Protein AF-A0A663F2Y1-F1 (afdb_monomer_lite)

Structure (mmCIF, N/CA/C/O backbone):
data_AF-A0A663F2Y1-F1
#
_entry.id   AF-A0A663F2Y1-F1
#
loop_
_atom_site.group_PDB
_atom_site.id
_atom_site.type_symbol
_atom_site.label_atom_id
_atom_site.label_alt_id
_atom_site.label_comp_id
_atom_site.label_asym_id
_atom_site.label_entity_id
_atom_site.label_seq_id
_atom_site.pdbx_PDB_ins_code
_atom_site.Cartn_x
_atom_site.Cartn_y
_atom_site.Cartn_z
_atom_site.occupancy
_atom_site.B_iso_or_equiv
_atom_site.auth_seq_id
_atom_site.auth_comp_id
_atom_site.auth_asym_id
_atom_site.auth_atom_id
_atom_site.pdbx_PDB_model_num
ATOM 1 N N . MET A 1 1 ? 4.829 17.118 -21.648 1.00 44.53 1 MET A N 1
ATOM 2 C CA . MET A 1 1 ? 4.126 16.500 -22.789 1.00 44.53 1 MET A CA 1
ATOM 3 C C . MET A 1 1 ? 2.615 16.341 -22.563 1.00 44.53 1 MET A C 1
ATOM 5 O O . MET A 1 1 ? 1.936 16.069 -23.532 1.00 44.53 1 MET A O 1
ATOM 9 N N . PHE A 1 2 ? 2.061 16.578 -21.360 1.00 39.56 2 PHE A N 1
ATOM 10 C CA . PHE A 1 2 ? 0.650 16.258 -21.048 1.00 39.56 2 PHE A CA 1
ATOM 11 C C . PHE A 1 2 ? -0.249 17.459 -20.688 1.00 39.56 2 PHE A C 1
ATOM 13 O O . PHE A 1 2 ? -1.350 17.265 -20.199 1.00 39.56 2 PHE A O 1
ATOM 20 N N . ARG A 1 3 ? 0.182 18.710 -20.915 1.00 36.78 3 ARG A N 1
ATOM 21 C CA . ARG A 1 3 ? -0.538 19.907 -20.416 1.00 36.78 3 ARG A CA 1
ATOM 22 C C . ARG A 1 3 ? -1.876 20.222 -21.119 1.00 36.78 3 ARG A C 1
ATOM 24 O O . ARG A 1 3 ? -2.489 21.226 -20.784 1.00 36.78 3 ARG A O 1
ATOM 31 N N . HIS A 1 4 ? -2.317 19.416 -22.089 1.00 42.16 4 HIS A N 1
ATOM 32 C CA . HIS A 1 4 ? -3.492 19.719 -22.925 1.00 42.16 4 HIS A CA 1
ATOM 33 C C . HIS A 1 4 ? -4.437 18.532 -23.181 1.00 42.16 4 HIS A C 1
ATOM 35 O O . HIS A 1 4 ? -5.324 18.656 -24.016 1.00 42.16 4 HIS A O 1
ATOM 41 N N . LEU A 1 5 ? -4.255 17.396 -22.505 1.00 45.75 5 LEU A N 1
ATOM 42 C CA . LEU A 1 5 ? -5.051 16.187 -22.750 1.00 45.75 5 LEU A CA 1
ATOM 43 C C . LEU A 1 5 ? -6.142 16.031 -21.688 1.00 45.75 5 LEU A C 1
ATOM 45 O O . LEU A 1 5 ? -5.910 16.338 -20.518 1.00 45.75 5 LEU A O 1
ATOM 49 N N . GLN A 1 6 ? -7.322 15.551 -22.086 1.00 54.47 6 GLN A N 1
ATOM 50 C CA . GLN A 1 6 ? -8.382 15.207 -21.135 1.00 54.47 6 GLN A CA 1
ATOM 51 C C . GLN A 1 6 ? -7.958 13.996 -20.285 1.00 54.47 6 GLN A C 1
ATOM 53 O O . GLN A 1 6 ? -7.172 13.162 -20.733 1.00 54.47 6 GLN A O 1
ATOM 58 N N . ASN A 1 7 ? -8.481 13.861 -19.060 1.00 50.56 7 ASN A N 1
ATOM 59 C CA . ASN A 1 7 ? -8.082 12.791 -18.127 1.00 50.56 7 ASN A CA 1
ATOM 60 C C . ASN A 1 7 ? -8.176 11.387 -18.750 1.00 50.56 7 ASN A C 1
ATOM 62 O O . ASN A 1 7 ? -7.309 10.550 -18.515 1.00 50.56 7 ASN A O 1
ATOM 66 N N . SER A 1 8 ? -9.188 11.151 -19.589 1.00 46.44 8 SER A N 1
ATOM 67 C CA . SER A 1 8 ? -9.363 9.909 -20.348 1.00 46.44 8 SER A CA 1
ATOM 68 C C . SER A 1 8 ? -8.261 9.673 -21.384 1.00 46.44 8 SER A C 1
ATOM 70 O O . SER A 1 8 ? -7.821 8.542 -21.547 1.00 46.44 8 SER A O 1
ATOM 72 N N . GLU A 1 9 ? -7.768 10.722 -22.045 1.00 56.09 9 GLU A N 1
ATOM 73 C CA . GLU A 1 9 ? -6.688 10.628 -23.036 1.00 56.09 9 GLU A CA 1
ATOM 74 C C . GLU A 1 9 ? -5.324 10.424 -22.379 1.00 56.09 9 GLU A C 1
ATOM 76 O O . GLU A 1 9 ? -4.491 9.703 -22.919 1.00 56.09 9 GLU A O 1
ATOM 81 N N . ILE A 1 10 ? -5.083 11.020 -21.205 1.00 57.25 10 ILE A N 1
ATOM 82 C CA . ILE A 1 10 ? -3.851 10.764 -20.445 1.00 57.25 10 ILE A CA 1
ATOM 83 C C . ILE A 1 10 ? -3.824 9.309 -19.983 1.00 57.25 10 ILE A C 1
ATOM 85 O O . ILE A 1 10 ? -2.798 8.651 -20.125 1.00 57.25 10 ILE A O 1
ATOM 89 N N . ILE A 1 11 ? -4.946 8.799 -19.467 1.00 53.25 11 ILE A N 1
ATOM 90 C CA . ILE A 1 11 ? -5.069 7.394 -19.067 1.00 53.25 11 ILE A CA 1
ATOM 91 C C . ILE A 1 11 ? -4.851 6.486 -20.278 1.00 53.25 11 ILE A C 1
ATOM 93 O O . ILE A 1 11 ? -4.019 5.594 -20.198 1.00 53.25 11 ILE A O 1
ATOM 97 N N . GLN A 1 12 ? -5.502 6.754 -21.412 1.00 55.44 12 GLN A N 1
ATOM 98 C CA . GLN A 1 12 ? -5.348 5.948 -22.622 1.00 55.44 12 GLN A CA 1
ATOM 99 C C . GLN A 1 12 ? -3.910 5.969 -23.163 1.00 55.44 12 GLN A C 1
ATOM 101 O O . GLN A 1 12 ? -3.357 4.914 -23.445 1.00 55.44 12 GLN A O 1
ATOM 106 N N . GLN A 1 13 ? -3.264 7.137 -23.238 1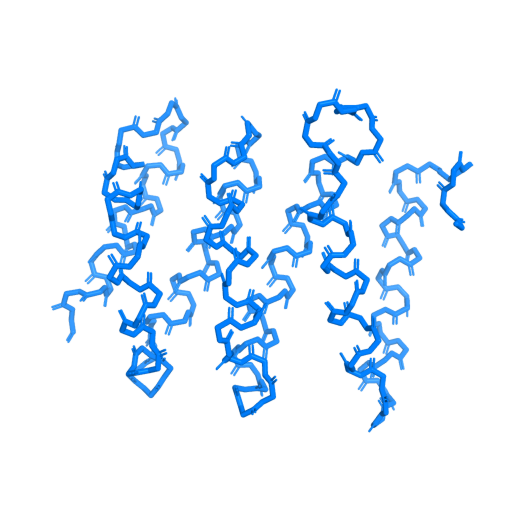.00 57.25 13 GLN A N 1
ATOM 107 C CA . GLN A 1 13 ? -1.872 7.237 -23.691 1.00 57.25 13 GLN A CA 1
ATOM 108 C C . GLN A 1 13 ? -0.886 6.603 -22.713 1.00 57.25 13 GLN A C 1
ATOM 110 O O . GLN A 1 13 ? 0.148 6.094 -23.139 1.00 57.25 13 GLN A O 1
ATOM 115 N N . LEU A 1 14 ? -1.166 6.644 -21.407 1.00 56.59 14 LEU A N 1
ATOM 116 C CA . LEU A 1 14 ? -0.397 5.874 -20.440 1.00 56.59 14 LEU A CA 1
ATOM 117 C C . LEU A 1 14 ? -0.613 4.383 -20.718 1.00 56.59 14 LEU A C 1
ATOM 119 O O . LEU A 1 14 ? 0.363 3.712 -21.010 1.00 56.59 14 LEU A O 1
ATOM 123 N N . THR A 1 15 ? -1.846 3.880 -20.756 1.00 50.66 15 THR A N 1
ATOM 124 C CA . THR A 1 15 ? -2.155 2.465 -21.028 1.00 50.66 15 THR A CA 1
ATOM 125 C C . THR A 1 15 ? -1.526 1.948 -22.329 1.00 50.66 15 THR A C 1
ATOM 127 O O . THR A 1 15 ? -0.839 0.933 -22.298 1.00 50.66 15 THR A O 1
ATOM 130 N N . GLU A 1 16 ? -1.658 2.666 -23.446 1.00 56.41 16 GLU A N 1
ATOM 131 C CA . GLU A 1 16 ? -1.067 2.289 -24.741 1.00 56.41 16 GLU A CA 1
ATOM 132 C C . GLU A 1 16 ? 0.467 2.249 -24.679 1.00 56.41 16 GLU A C 1
ATOM 134 O O . GLU A 1 16 ? 1.103 1.306 -25.150 1.00 56.41 16 GLU A O 1
ATOM 139 N N . LYS A 1 17 ? 1.083 3.242 -24.030 1.00 53.91 17 LYS A N 1
ATOM 140 C CA . LYS A 1 17 ? 2.541 3.304 -23.871 1.00 53.91 17 LYS A CA 1
ATOM 141 C C . LYS A 1 17 ? 3.063 2.291 -22.847 1.00 53.91 17 LYS A C 1
ATOM 143 O O . LYS A 1 17 ? 4.232 1.918 -22.897 1.00 53.91 17 LYS A O 1
ATOM 148 N N . PHE A 1 18 ? 2.215 1.848 -21.922 1.00 53.59 18 PHE A N 1
ATOM 149 C CA . PHE A 1 18 ? 2.472 0.734 -21.013 1.00 53.59 18 PHE A CA 1
ATOM 150 C C . PHE A 1 18 ? 2.435 -0.609 -21.770 1.00 53.59 18 PHE A C 1
ATOM 152 O O . PHE A 1 18 ? 3.357 -1.409 -21.609 1.00 53.59 18 PHE A O 1
ATOM 159 N N . GLU A 1 19 ? 1.447 -0.840 -22.643 1.00 51.69 19 GLU A N 1
ATOM 160 C CA . GLU A 1 19 ? 1.350 -2.049 -23.483 1.00 51.69 19 GLU A CA 1
ATOM 161 C C . GLU A 1 19 ? 2.517 -2.172 -24.479 1.00 51.69 19 GLU A C 1
ATOM 163 O O . GLU A 1 19 ? 3.109 -3.245 -24.615 1.00 51.69 19 GLU A O 1
ATOM 168 N N . GLU A 1 20 ? 2.921 -1.068 -25.115 1.00 46.38 20 GLU A N 1
ATOM 169 C CA . GLU A 1 20 ? 4.071 -1.022 -26.032 1.00 46.38 20 GLU A CA 1
ATOM 170 C C . GLU A 1 20 ? 5.387 -1.430 -25.337 1.00 46.38 20 GLU A C 1
ATOM 172 O O . GLU A 1 20 ? 6.243 -2.101 -25.919 1.00 46.38 20 GLU A O 1
ATOM 177 N N . VAL A 1 21 ? 5.540 -1.080 -24.057 1.00 43.66 21 VAL A N 1
ATOM 178 C CA . VAL A 1 21 ? 6.748 -1.355 -23.264 1.00 43.66 21 VAL A CA 1
ATOM 179 C C . VAL A 1 21 ? 6.768 -2.775 -22.701 1.00 43.66 21 VAL A C 1
ATOM 181 O O . VAL A 1 21 ? 7.845 -3.365 -22.622 1.00 43.66 21 VAL A O 1
ATOM 184 N N . LEU A 1 22 ? 5.615 -3.373 -22.385 1.00 45.81 22 LEU A N 1
ATOM 185 C CA . LEU A 1 22 ? 5.536 -4.807 -22.068 1.00 45.81 22 LEU A CA 1
ATOM 186 C C . LEU A 1 22 ? 5.939 -5.686 -23.269 1.00 45.81 22 LEU A C 1
ATOM 188 O O . LEU A 1 22 ? 6.412 -6.805 -23.076 1.00 45.81 22 LEU A O 1
ATOM 192 N N . GLY A 1 23 ? 5.831 -5.163 -24.496 1.00 45.81 23 GLY A N 1
ATOM 193 C CA . GLY A 1 23 ? 6.346 -5.795 -25.715 1.00 45.81 23 GLY A CA 1
ATOM 194 C C . GLY A 1 23 ? 7.839 -5.564 -26.001 1.00 45.81 23 GLY A C 1
ATOM 195 O O . GLY A 1 23 ? 8.393 -6.218 -26.886 1.00 45.81 23 GLY A O 1
ATOM 196 N N . GLY A 1 24 ? 8.517 -4.662 -25.279 1.00 44.03 24 GLY A N 1
ATOM 197 C CA . GLY A 1 24 ? 9.874 -4.205 -25.596 1.00 44.03 24 GLY A CA 1
ATOM 198 C C . GLY A 1 24 ? 10.866 -4.373 -24.444 1.00 44.03 24 GLY A C 1
ATOM 199 O O . GLY A 1 24 ? 10.835 -3.634 -23.465 1.00 44.03 24 GLY A O 1
ATOM 200 N N . HIS A 1 25 ? 11.836 -5.278 -24.604 1.00 40.75 25 HIS A N 1
ATOM 201 C CA . HIS A 1 25 ? 12.886 -5.649 -23.635 1.00 40.75 25 HIS A CA 1
ATOM 202 C C . HIS A 1 25 ? 13.837 -4.517 -23.133 1.00 40.75 25 HIS A C 1
ATOM 204 O O . HIS A 1 25 ? 14.883 -4.818 -22.563 1.00 40.75 25 HIS A O 1
ATOM 210 N N . GLY A 1 26 ? 13.528 -3.221 -23.297 1.00 43.47 26 GLY A N 1
ATOM 211 C CA . GLY A 1 26 ? 14.477 -2.118 -23.051 1.00 43.47 26 GLY A CA 1
ATOM 212 C C . GLY A 1 26 ? 13.991 -0.865 -22.300 1.00 43.47 26 GLY A C 1
ATOM 213 O O . GLY A 1 26 ? 14.824 0.000 -22.037 1.00 43.47 26 GLY A O 1
ATOM 214 N N . GLY A 1 27 ? 12.708 -0.729 -21.933 1.00 46.97 27 GLY A N 1
ATOM 215 C CA . GLY A 1 27 ? 12.126 0.556 -21.468 1.00 46.97 27 GLY A CA 1
ATOM 216 C C . GLY A 1 27 ? 11.957 0.760 -19.950 1.00 46.97 27 GLY A C 1
ATOM 217 O O . GLY A 1 27 ? 11.543 1.827 -19.500 1.00 46.97 27 GLY A O 1
ATOM 218 N N . CYS A 1 28 ? 12.275 -0.249 -19.141 1.00 44.38 28 CYS A N 1
ATOM 219 C CA . CYS A 1 28 ? 11.994 -0.310 -17.699 1.00 44.38 28 CYS A CA 1
ATOM 220 C C . CYS A 1 28 ? 12.593 0.857 -16.863 1.00 44.38 28 CYS A C 1
ATOM 222 O O . CYS A 1 28 ? 11.962 1.361 -15.931 1.00 44.38 28 CYS A O 1
ATOM 224 N N . TRP A 1 29 ? 13.790 1.342 -17.208 1.00 42.28 29 TRP A N 1
ATOM 225 C CA . TRP A 1 29 ? 14.532 2.335 -16.413 1.00 42.28 29 TRP A CA 1
ATOM 226 C C . TRP A 1 29 ? 14.084 3.790 -16.627 1.00 42.28 29 TRP A C 1
ATOM 228 O O . TRP A 1 29 ? 14.321 4.645 -15.770 1.00 42.28 29 TRP A O 1
ATOM 238 N N . GLU A 1 30 ? 13.458 4.100 -17.762 1.00 43.50 30 GLU A N 1
ATOM 239 C CA . GLU A 1 30 ? 13.030 5.463 -18.101 1.00 43.50 30 GLU A CA 1
ATOM 240 C C . GLU A 1 30 ? 11.694 5.797 -17.417 1.00 43.50 30 GLU A C 1
ATOM 242 O O . GLU A 1 30 ? 11.526 6.879 -16.848 1.00 43.50 30 GLU A O 1
ATOM 247 N N . TRP A 1 31 ? 10.826 4.789 -17.295 1.00 48.59 31 TRP A N 1
ATOM 248 C CA . TRP A 1 31 ? 9.581 4.848 -16.533 1.00 48.59 31 TRP A CA 1
ATOM 249 C C . TRP A 1 31 ? 9.786 4.938 -15.030 1.00 48.59 31 TRP A C 1
ATOM 251 O O . TRP A 1 31 ? 9.109 5.727 -14.377 1.00 48.59 31 TRP A O 1
ATOM 261 N N . GLY A 1 32 ? 10.773 4.229 -14.479 1.00 48.56 32 GLY A N 1
ATOM 262 C CA . GLY A 1 32 ? 11.170 4.415 -13.086 1.00 48.56 32 GLY A CA 1
ATOM 263 C C . GLY A 1 32 ? 11.499 5.878 -12.756 1.00 48.56 32 GLY A C 1
ATOM 264 O O . GLY A 1 32 ? 11.181 6.365 -11.670 1.00 48.56 32 GLY A O 1
ATOM 265 N N . ARG A 1 33 ? 12.053 6.620 -13.728 1.00 44.19 33 ARG A N 1
ATOM 266 C CA . ARG A 1 33 ? 12.287 8.068 -13.623 1.00 44.19 33 ARG A CA 1
ATOM 267 C C . ARG A 1 33 ? 11.034 8.910 -13.877 1.00 44.19 33 ARG A C 1
ATOM 269 O O . ARG A 1 33 ? 10.878 9.933 -13.219 1.00 44.19 33 ARG A O 1
ATOM 276 N N . GLN A 1 34 ? 10.124 8.511 -14.764 1.00 49.50 34 GLN A N 1
ATOM 277 C CA . GLN A 1 34 ? 8.867 9.237 -15.006 1.00 49.50 34 GLN A CA 1
ATOM 278 C C . GLN A 1 34 ? 7.813 9.047 -13.904 1.00 49.50 34 GLN A C 1
ATOM 280 O O . GLN A 1 34 ? 7.214 10.032 -13.479 1.00 49.50 34 GLN A O 1
ATOM 285 N N . ALA A 1 35 ? 7.661 7.850 -13.339 1.00 49.56 35 ALA A N 1
ATOM 286 C CA . ALA A 1 35 ? 6.850 7.6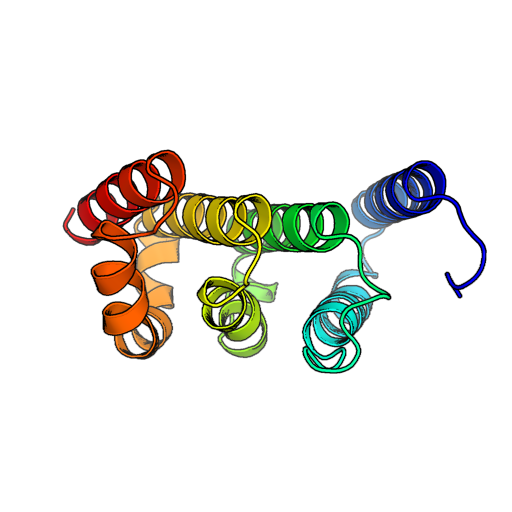09 -12.142 1.00 49.56 35 ALA A CA 1
ATOM 287 C C . ALA A 1 35 ? 7.420 8.353 -10.917 1.00 49.56 35 ALA A C 1
ATOM 289 O O . ALA A 1 35 ? 6.684 8.945 -10.124 1.00 49.56 35 ALA A O 1
ATOM 290 N N . ALA A 1 36 ? 8.752 8.421 -10.809 1.00 46.84 36 ALA A N 1
ATOM 291 C CA . ALA A 1 36 ? 9.448 9.257 -9.833 1.00 46.84 36 ALA A CA 1
ATOM 292 C C . ALA A 1 36 ? 9.206 10.763 -10.022 1.00 46.84 36 ALA A C 1
ATOM 294 O O . ALA A 1 36 ? 9.233 11.509 -9.046 1.00 46.84 36 ALA A O 1
ATOM 295 N N . LEU A 1 37 ? 9.011 11.220 -11.262 1.00 49.62 37 LEU A N 1
ATOM 296 C CA . LEU A 1 37 ? 8.681 12.609 -11.578 1.00 49.62 37 LEU A CA 1
ATOM 297 C C . LEU A 1 37 ? 7.219 12.921 -11.239 1.00 49.62 37 LEU A C 1
ATOM 299 O O . LEU A 1 37 ? 6.968 13.968 -10.655 1.00 49.62 37 LEU A O 1
ATOM 303 N N . LEU A 1 38 ? 6.281 12.004 -11.501 1.00 50.16 38 LEU A N 1
ATOM 304 C CA . LEU A 1 38 ? 4.865 12.155 -11.126 1.00 50.16 38 LEU A CA 1
ATOM 305 C C . LEU A 1 38 ? 4.653 12.188 -9.603 1.00 50.16 38 LEU A C 1
ATOM 307 O O . LEU A 1 38 ? 3.773 12.891 -9.118 1.00 50.16 38 LEU A O 1
ATOM 311 N N . THR A 1 39 ? 5.497 11.485 -8.845 1.00 46.97 39 THR A N 1
ATOM 312 C CA . THR A 1 39 ? 5.493 11.479 -7.367 1.00 46.9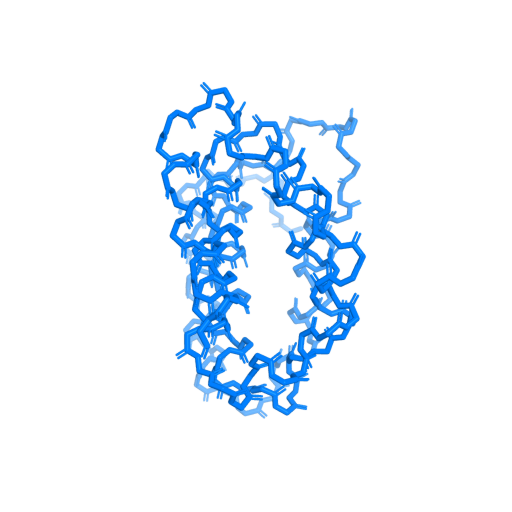7 39 THR A CA 1
ATOM 313 C C . THR A 1 39 ? 6.346 12.590 -6.735 1.00 46.97 39 THR A C 1
ATOM 315 O O . THR A 1 39 ? 6.236 12.828 -5.536 1.00 46.97 39 THR A O 1
ATOM 318 N N . ARG A 1 40 ? 7.195 13.280 -7.518 1.00 42.31 40 ARG A N 1
ATOM 319 C CA . ARG A 1 40 ? 7.979 14.467 -7.107 1.00 42.31 40 ARG A CA 1
ATOM 320 C C . ARG A 1 40 ? 7.346 15.801 -7.499 1.00 42.31 40 ARG A C 1
ATOM 322 O O . ARG A 1 40 ? 7.930 16.838 -7.182 1.00 42.31 40 ARG A O 1
ATOM 329 N N . LEU A 1 41 ? 6.204 15.805 -8.188 1.00 42.62 41 LEU A N 1
ATOM 330 C CA . LEU A 1 41 ? 5.473 17.049 -8.408 1.00 42.62 41 LEU A CA 1
ATOM 331 C C . LEU A 1 41 ? 5.095 17.617 -7.032 1.00 42.62 41 LEU A C 1
ATOM 333 O O . LEU A 1 41 ? 4.573 16.864 -6.206 1.00 42.62 41 LEU A O 1
ATOM 337 N N . PRO A 1 42 ? 5.428 18.888 -6.738 1.00 38.81 42 PRO A N 1
ATOM 338 C CA . PRO A 1 42 ? 5.175 19.475 -5.434 1.00 38.81 42 PRO A CA 1
ATOM 339 C C . PRO A 1 42 ? 3.716 19.244 -5.048 1.00 38.81 42 PRO A C 1
ATOM 341 O O . PRO A 1 42 ? 2.806 19.667 -5.759 1.00 38.81 42 PRO A O 1
ATOM 344 N N . GLN A 1 43 ? 3.486 18.609 -3.899 1.00 45.16 43 GLN A N 1
ATOM 345 C CA . GLN A 1 43 ? 2.152 18.483 -3.298 1.00 45.16 43 GLN A CA 1
ATOM 346 C C . GLN A 1 43 ? 1.509 19.847 -2.969 1.00 45.16 43 GLN A C 1
ATOM 348 O O . GLN A 1 43 ? 0.345 19.888 -2.569 1.00 45.16 43 GLN A O 1
ATOM 353 N N . ASP A 1 44 ? 2.245 20.939 -3.196 1.00 40.03 44 ASP A N 1
ATOM 354 C CA . ASP A 1 44 ? 1.835 22.331 -3.034 1.00 40.03 44 ASP A CA 1
ATOM 355 C C . ASP A 1 44 ? 1.350 22.999 -4.338 1.00 40.03 44 ASP A C 1
ATOM 357 O O . ASP A 1 44 ? 0.732 24.056 -4.272 1.00 40.03 44 ASP A O 1
ATOM 361 N N . SER A 1 45 ? 1.539 22.388 -5.518 1.00 44.47 45 SER A N 1
ATOM 362 C CA . SER A 1 45 ? 0.905 22.825 -6.781 1.00 44.47 45 SER A CA 1
ATOM 363 C C . SER A 1 45 ? -0.200 21.847 -7.204 1.00 44.47 45 SER A C 1
ATOM 365 O O . SER A 1 45 ? -0.255 21.404 -8.351 1.00 44.47 45 SER A O 1
ATOM 367 N N . ALA A 1 46 ? -1.022 21.443 -6.232 1.00 41.41 46 ALA A N 1
ATOM 368 C CA . ALA A 1 46 ? -1.955 20.314 -6.249 1.00 41.41 46 ALA A CA 1
ATOM 369 C C . ALA A 1 46 ? -3.159 20.424 -7.213 1.00 41.41 46 ALA A C 1
ATOM 371 O O . ALA A 1 46 ? -4.215 19.868 -6.921 1.00 41.41 46 ALA A O 1
ATOM 372 N N . GLU A 1 47 ? -3.007 21.091 -8.354 1.00 44.38 47 GLU A N 1
ATOM 373 C CA . GLU A 1 47 ? -4.027 21.137 -9.409 1.00 44.38 47 GLU A CA 1
ATOM 374 C C . GLU A 1 47 ? -3.694 20.251 -10.626 1.00 44.38 47 GLU A C 1
ATOM 376 O O . GLU A 1 47 ? -4.592 19.937 -11.395 1.00 44.38 47 GLU A O 1
ATOM 381 N N . ASP A 1 48 ? -2.455 19.755 -10.771 1.00 50.25 48 ASP A N 1
ATOM 382 C CA . ASP A 1 48 ? -1.983 19.229 -12.070 1.00 50.25 48 ASP A CA 1
ATOM 383 C C . ASP A 1 48 ? -1.704 17.712 -12.156 1.00 50.25 48 ASP A C 1
ATOM 385 O O . ASP A 1 48 ? -1.237 17.229 -13.190 1.00 50.25 48 ASP A O 1
ATOM 389 N N . VAL A 1 49 ? -2.014 16.911 -11.126 1.00 55.16 49 VAL A N 1
ATOM 390 C CA . VAL A 1 49 ? -2.091 15.443 -11.296 1.00 55.16 49 VAL A CA 1
ATOM 391 C C . VAL A 1 49 ? -3.372 14.913 -10.690 1.00 55.16 49 VAL A C 1
ATOM 393 O O . VAL A 1 49 ? -3.575 14.933 -9.476 1.00 55.16 49 VAL A O 1
ATOM 396 N N . VAL A 1 50 ? -4.209 14.389 -11.569 1.00 76.00 50 VAL A N 1
ATOM 397 C CA . VAL A 1 50 ? -5.481 13.743 -11.274 1.00 76.00 50 VAL A CA 1
ATOM 398 C C . VAL A 1 50 ? -5.230 12.557 -10.322 1.00 76.00 50 VAL A C 1
ATOM 400 O O . VAL A 1 50 ? -4.355 11.732 -10.611 1.00 76.00 50 VAL A O 1
ATOM 403 N N . PRO A 1 51 ? -5.900 12.484 -9.157 1.00 79.62 51 PRO A N 1
ATOM 404 C CA . PRO A 1 51 ? -5.715 11.417 -8.165 1.00 79.62 51 PRO A CA 1
ATOM 405 C C . PRO A 1 51 ? -5.751 10.000 -8.748 1.00 79.62 51 PRO A C 1
ATOM 407 O O . PRO A 1 51 ? -4.960 9.144 -8.361 1.00 79.62 51 PRO A O 1
ATOM 410 N N . GLU A 1 52 ? -6.591 9.788 -9.751 1.00 76.94 52 GLU A N 1
ATOM 411 C CA . GLU A 1 52 ? -6.749 8.547 -10.493 1.00 76.94 52 GLU A CA 1
ATOM 412 C C . GLU A 1 52 ? -5.445 8.126 -11.185 1.00 76.94 52 GLU A C 1
ATOM 414 O O . GLU A 1 52 ? -5.058 6.964 -11.112 1.00 76.94 52 GLU A O 1
ATOM 419 N N . ILE A 1 53 ? -4.695 9.069 -11.769 1.00 77.12 53 ILE A N 1
ATOM 420 C CA . ILE A 1 53 ? -3.396 8.777 -12.395 1.00 77.12 53 ILE A CA 1
ATOM 421 C C . ILE A 1 53 ? -2.387 8.328 -11.337 1.00 77.12 53 ILE A C 1
ATOM 423 O O . ILE A 1 53 ? -1.648 7.366 -11.551 1.00 77.12 53 ILE A O 1
ATOM 427 N N . ARG A 1 54 ? -2.356 8.996 -10.174 1.00 81.75 54 ARG A N 1
ATOM 428 C CA . ARG A 1 54 ? -1.461 8.596 -9.076 1.00 81.75 54 ARG A CA 1
ATOM 429 C C . ARG A 1 54 ? -1.815 7.206 -8.558 1.00 81.75 54 ARG A C 1
ATOM 431 O O . ARG A 1 54 ? -0.911 6.416 -8.308 1.00 81.75 54 ARG A O 1
ATOM 438 N N . ALA A 1 55 ? -3.106 6.909 -8.428 1.00 83.62 55 ALA A N 1
ATOM 439 C CA . ALA A 1 55 ? -3.595 5.602 -8.013 1.00 83.62 55 ALA A CA 1
ATOM 440 C C . ALA A 1 55 ? -3.152 4.502 -8.996 1.00 83.62 55 ALA A C 1
ATOM 442 O O . ALA A 1 55 ? -2.535 3.532 -8.557 1.00 83.62 55 ALA A O 1
ATOM 443 N N . ILE A 1 56 ? -3.350 4.706 -10.305 1.00 80.25 56 ILE A N 1
ATOM 444 C CA . ILE A 1 56 ? -2.892 3.787 -11.366 1.00 80.25 56 ILE A CA 1
ATOM 445 C C . ILE A 1 56 ? -1.374 3.587 -11.291 1.00 80.25 56 ILE A C 1
ATOM 447 O O . ILE A 1 56 ? -0.888 2.462 -11.294 1.00 80.25 56 ILE A O 1
ATOM 451 N N . CYS A 1 57 ? -0.600 4.666 -11.144 1.00 82.31 57 CYS A N 1
ATOM 452 C CA . CYS A 1 57 ? 0.856 4.564 -11.025 1.00 82.31 57 CYS A CA 1
ATOM 453 C C . CYS A 1 57 ? 1.306 3.720 -9.821 1.00 82.31 57 CYS A C 1
ATOM 455 O O . CYS A 1 57 ? 2.311 3.019 -9.918 1.00 82.31 57 CYS A O 1
ATOM 457 N N . MET A 1 58 ? 0.611 3.801 -8.681 1.00 89.38 58 MET A N 1
ATOM 458 C CA . MET A 1 58 ? 0.952 3.001 -7.496 1.00 89.38 58 MET A CA 1
ATOM 459 C C . MET A 1 58 ? 0.559 1.533 -7.652 1.00 89.38 58 MET A C 1
ATOM 461 O O . MET A 1 58 ? 1.303 0.663 -7.201 1.00 89.38 58 MET A O 1
ATOM 465 N N . GLU A 1 59 ? -0.566 1.262 -8.312 1.00 87.06 59 GLU A N 1
ATOM 466 C CA . GLU A 1 59 ? -0.993 -0.093 -8.662 1.00 87.06 59 GLU A CA 1
ATOM 467 C C . GLU A 1 59 ? 0.033 -0.774 -9.579 1.00 87.06 59 GLU A C 1
ATOM 469 O O . GLU A 1 59 ? 0.573 -1.826 -9.232 1.00 87.06 59 GLU A O 1
ATOM 474 N N . GLU A 1 60 ? 0.406 -0.118 -10.679 1.00 83.56 60 GLU A N 1
ATOM 475 C CA . GLU A 1 60 ? 1.383 -0.643 -11.638 1.00 83.56 60 GLU A CA 1
ATOM 476 C C . GLU A 1 60 ? 2.776 -0.824 -11.030 1.00 83.56 60 GLU A C 1
ATOM 478 O O . GLU A 1 60 ? 3.438 -1.839 -11.254 1.00 83.56 60 GLU A O 1
ATOM 483 N N . LEU A 1 61 ? 3.217 0.120 -10.191 1.00 84.00 61 LEU A N 1
ATOM 484 C CA . LEU A 1 61 ? 4.489 -0.016 -9.487 1.00 84.00 61 LEU A CA 1
ATOM 485 C C . LEU A 1 61 ? 4.501 -1.258 -8.582 1.00 84.00 61 LEU A C 1
ATOM 487 O O . LEU A 1 61 ? 5.500 -1.979 -8.550 1.00 84.00 61 LEU A O 1
ATOM 491 N N . GLY A 1 62 ? 3.395 -1.532 -7.884 1.00 89.94 62 GLY A N 1
ATOM 492 C CA . GLY A 1 62 ? 3.219 -2.762 -7.113 1.00 89.94 62 GLY A CA 1
ATOM 493 C C . GLY A 1 62 ? 3.309 -4.010 -7.993 1.00 89.94 62 GLY A C 1
ATOM 494 O O . GLY A 1 62 ? 4.046 -4.944 -7.667 1.00 89.94 62 GLY A O 1
ATOM 495 N N . THR A 1 63 ? 2.633 -4.008 -9.143 1.00 85.75 63 THR A N 1
ATOM 496 C CA . THR A 1 63 ? 2.675 -5.103 -10.125 1.00 85.75 63 THR A CA 1
ATOM 497 C C . THR A 1 63 ? 4.091 -5.367 -10.637 1.00 85.75 63 THR A C 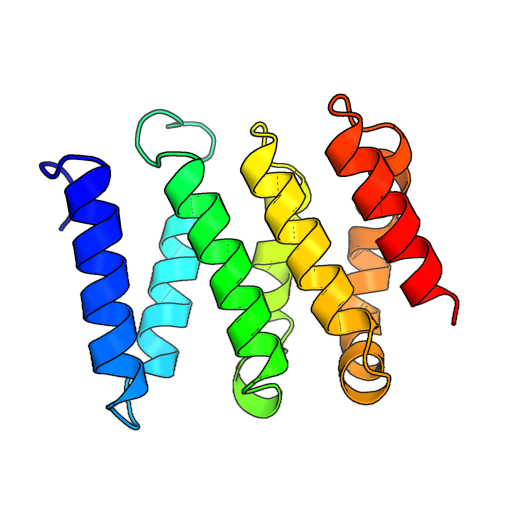1
ATOM 499 O O . THR A 1 63 ? 4.523 -6.523 -10.692 1.00 85.75 63 THR A O 1
ATOM 502 N N . TRP A 1 64 ? 4.861 -4.324 -10.952 1.00 86.56 64 TRP A N 1
ATOM 503 C CA . TRP A 1 64 ? 6.251 -4.461 -11.394 1.00 86.56 64 TRP A CA 1
ATOM 504 C C . TRP A 1 64 ? 7.171 -4.971 -10.295 1.00 86.56 64 TRP A C 1
ATOM 506 O O . TRP A 1 64 ? 8.003 -5.836 -10.554 1.00 86.56 64 TRP A O 1
ATOM 516 N N . MET A 1 65 ? 7.006 -4.490 -9.063 1.00 90.56 65 MET A N 1
ATOM 517 C CA . MET A 1 65 ? 7.769 -4.995 -7.922 1.00 90.56 65 MET A CA 1
ATOM 518 C C . MET A 1 65 ? 7.523 -6.486 -7.689 1.00 90.56 65 MET A C 1
ATOM 520 O O . MET A 1 65 ? 8.462 -7.189 -7.331 1.00 90.56 65 MET A O 1
ATOM 524 N N . LYS A 1 66 ? 6.303 -6.980 -7.934 1.00 88.62 66 LYS A N 1
ATOM 525 C CA . LYS A 1 66 ? 5.973 -8.412 -7.846 1.00 88.62 66 LYS A CA 1
ATOM 526 C C . LYS A 1 66 ? 6.513 -9.221 -9.026 1.00 88.62 66 LYS A C 1
ATOM 528 O O . LYS A 1 66 ? 7.032 -10.313 -8.825 1.00 88.62 66 LYS A O 1
ATOM 533 N N . SER A 1 67 ? 6.394 -8.694 -10.242 1.00 84.19 67 SER A N 1
ATOM 534 C CA . SER A 1 67 ? 6.722 -9.426 -11.477 1.00 84.19 67 SER A CA 1
ATOM 535 C C . SER A 1 67 ? 8.218 -9.409 -11.806 1.00 84.19 67 SER A C 1
ATOM 537 O O . SER A 1 67 ? 8.738 -10.342 -12.411 1.00 84.19 67 SER A O 1
ATOM 539 N N . TYR A 1 68 ? 8.923 -8.357 -11.387 1.00 85.62 68 TYR A N 1
ATOM 540 C CA . TYR A 1 68 ? 10.319 -8.077 -11.727 1.00 85.62 68 TYR A CA 1
ATOM 541 C C . TYR A 1 68 ? 11.104 -7.645 -10.478 1.00 85.62 68 TYR A C 1
ATOM 543 O O . TYR A 1 68 ? 11.772 -6.605 -10.459 1.00 85.62 68 TYR A O 1
ATOM 551 N N . THR A 1 69 ? 11.015 -8.451 -9.417 1.00 88.19 69 THR A N 1
ATOM 552 C CA . THR A 1 69 ? 11.591 -8.176 -8.087 1.00 88.19 69 THR A CA 1
ATOM 553 C C . THR A 1 69 ? 13.058 -7.744 -8.151 1.00 88.19 69 THR A C 1
ATOM 555 O O . THR A 1 69 ? 13.412 -6.713 -7.587 1.00 88.19 69 THR A O 1
ATOM 558 N N . ALA A 1 70 ? 13.892 -8.450 -8.922 1.00 86.50 70 ALA A N 1
ATOM 559 C CA . ALA A 1 70 ? 15.323 -8.165 -9.061 1.00 86.50 70 ALA A CA 1
ATOM 560 C C . ALA A 1 70 ? 15.643 -6.755 -9.599 1.00 86.50 70 ALA A C 1
ATOM 562 O O . ALA A 1 70 ? 16.730 -6.236 -9.356 1.00 86.50 70 ALA A O 1
ATOM 563 N N . SER A 1 71 ? 14.722 -6.133 -10.341 1.00 82.69 71 SER A N 1
ATOM 564 C CA . SER A 1 71 ? 14.918 -4.804 -10.934 1.00 82.69 71 SER A CA 1
ATOM 565 C C . SER A 1 71 ? 14.154 -3.702 -10.199 1.00 82.69 71 SER A C 1
ATOM 567 O O . SER A 1 71 ? 14.634 -2.570 -10.128 1.00 82.69 71 SER A O 1
ATOM 569 N N . PHE A 1 72 ? 12.977 -4.012 -9.649 1.00 82.88 72 PHE A N 1
ATOM 570 C CA . PHE A 1 72 ? 12.059 -3.005 -9.111 1.00 82.88 72 PHE A CA 1
ATOM 571 C C . PHE A 1 72 ? 11.874 -3.044 -7.600 1.00 82.88 72 PHE A C 1
ATOM 573 O O . PHE A 1 72 ? 11.552 -2.007 -7.019 1.00 82.88 72 PHE A O 1
ATOM 580 N N . LEU A 1 73 ? 12.090 -4.184 -6.941 1.00 91.38 73 LEU A N 1
ATOM 581 C CA . LEU A 1 73 ? 11.954 -4.286 -5.489 1.00 91.38 73 LEU A CA 1
ATOM 582 C C . LEU A 1 73 ? 13.217 -3.744 -4.806 1.00 91.38 73 LEU A C 1
ATOM 584 O O . LEU A 1 73 ? 14.024 -4.475 -4.244 1.00 91.38 73 LEU A O 1
ATOM 588 N N . THR A 1 74 ? 13.410 -2.431 -4.914 1.00 88.50 74 THR A N 1
ATOM 589 C CA . THR A 1 74 ? 14.549 -1.708 -4.344 1.00 88.50 74 THR A CA 1
ATOM 590 C C . THR A 1 74 ? 14.061 -0.519 -3.525 1.00 88.50 74 THR A C 1
ATOM 592 O O . THR A 1 74 ? 13.016 0.069 -3.820 1.00 88.50 74 THR A O 1
ATOM 595 N N . ASP A 1 75 ? 14.854 -0.088 -2.543 1.00 87.81 75 ASP A N 1
ATOM 596 C CA . ASP A 1 75 ? 14.563 1.102 -1.727 1.00 87.81 75 ASP A CA 1
ATOM 597 C C . ASP A 1 75 ? 14.306 2.358 -2.574 1.00 87.81 75 ASP A C 1
ATOM 599 O O . ASP A 1 75 ? 13.501 3.227 -2.221 1.00 87.81 75 ASP A O 1
ATOM 603 N N . GLY A 1 76 ? 14.975 2.442 -3.730 1.00 84.62 76 GLY A N 1
ATOM 604 C CA . GLY A 1 76 ? 14.832 3.531 -4.687 1.00 84.62 76 GLY A CA 1
ATOM 605 C C . GLY A 1 76 ? 13.404 3.695 -5.202 1.00 84.62 76 GLY A C 1
ATOM 606 O O . GLY A 1 76 ? 12.990 4.841 -5.401 1.00 84.62 76 GLY A O 1
ATOM 607 N N . TYR A 1 77 ? 12.672 2.588 -5.359 1.00 85.44 77 TYR A N 1
ATOM 608 C CA . TYR A 1 77 ? 11.283 2.555 -5.811 1.00 85.44 77 TYR A CA 1
ATOM 609 C C . TYR A 1 77 ? 10.282 2.435 -4.660 1.00 85.44 77 TYR A C 1
ATOM 611 O O . TYR A 1 77 ? 9.269 3.132 -4.659 1.00 85.44 77 TYR A O 1
ATOM 619 N N . LEU A 1 78 ? 10.577 1.621 -3.643 1.00 90.94 78 LEU A N 1
ATOM 620 C CA . LEU A 1 78 ? 9.704 1.413 -2.481 1.00 90.94 78 LEU A CA 1
ATOM 621 C C . LEU A 1 78 ? 9.363 2.718 -1.755 1.00 90.94 78 LEU A C 1
ATOM 623 O O . LEU A 1 78 ? 8.235 2.901 -1.293 1.00 90.94 78 LEU A O 1
ATOM 627 N N . LYS A 1 79 ? 10.298 3.677 -1.715 1.00 88.56 79 LYS A N 1
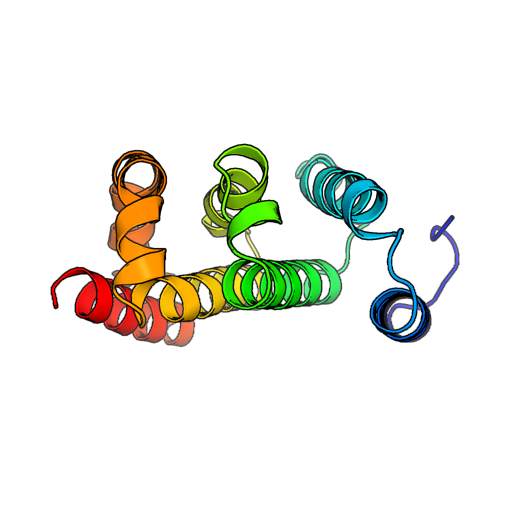ATOM 628 C CA . LYS A 1 79 ? 10.050 5.002 -1.126 1.00 88.56 79 LYS A CA 1
ATOM 629 C C . LYS A 1 79 ? 8.845 5.724 -1.743 1.00 88.56 79 LYS A C 1
ATOM 631 O O . LYS A 1 79 ? 8.205 6.495 -1.036 1.00 88.56 79 LYS A O 1
ATOM 636 N N . TYR A 1 80 ? 8.522 5.476 -3.019 1.00 86.75 80 TYR A N 1
ATOM 637 C CA . TYR A 1 80 ? 7.379 6.107 -3.679 1.00 86.75 80 TYR A CA 1
ATOM 638 C C . TYR A 1 80 ? 6.064 5.615 -3.089 1.00 86.75 80 TYR A C 1
ATOM 640 O O . TYR A 1 80 ? 5.232 6.443 -2.730 1.00 86.75 80 TYR A O 1
ATOM 648 N N . ILE A 1 81 ? 5.915 4.306 -2.875 1.00 93.69 81 ILE A N 1
ATOM 649 C CA . ILE A 1 81 ? 4.744 3.748 -2.186 1.00 93.69 81 ILE A CA 1
ATOM 650 C C . ILE A 1 81 ? 4.682 4.295 -0.753 1.00 93.69 81 ILE A C 1
ATOM 652 O O . ILE A 1 81 ? 3.653 4.810 -0.324 1.00 93.69 81 ILE A O 1
ATOM 656 N N . GLY A 1 82 ? 5.804 4.274 -0.027 1.00 94.75 82 GLY A N 1
ATOM 657 C CA . GLY A 1 82 ? 5.859 4.723 1.369 1.00 94.75 82 GLY A CA 1
ATOM 658 C C . GLY A 1 82 ? 5.510 6.202 1.572 1.00 94.75 82 GLY A C 1
ATOM 659 O O . GLY A 1 82 ? 4.798 6.553 2.514 1.00 94.75 82 GLY A O 1
ATOM 660 N N . TRP A 1 83 ? 5.971 7.091 0.690 1.00 92.69 83 TRP A N 1
ATOM 661 C CA . TRP A 1 83 ? 5.582 8.503 0.727 1.00 92.69 83 TRP A CA 1
ATOM 662 C C . TRP A 1 83 ? 4.116 8.691 0.345 1.00 92.69 83 TRP A C 1
ATOM 664 O O . TRP A 1 83 ? 3.402 9.425 1.028 1.00 92.69 83 TRP A O 1
ATOM 674 N N . THR A 1 84 ? 3.647 7.962 -0.665 1.00 92.31 84 THR A N 1
ATOM 675 C CA . THR A 1 84 ? 2.286 8.078 -1.201 1.00 92.31 84 THR A CA 1
ATOM 676 C C . THR A 1 84 ? 1.208 7.512 -0.258 1.00 92.31 84 THR A C 1
ATOM 678 O O . THR A 1 84 ? 0.046 7.899 -0.345 1.00 92.31 84 THR A O 1
ATOM 681 N N . LEU A 1 85 ? 1.580 6.745 0.778 1.00 96.56 85 LEU A N 1
ATOM 682 C CA . LEU A 1 85 ? 0.693 6.445 1.920 1.00 96.56 85 LEU A CA 1
ATOM 683 C C . LEU A 1 85 ? 0.182 7.702 2.657 1.00 96.56 85 LEU A C 1
ATOM 685 O O . LEU A 1 85 ? -0.781 7.625 3.425 1.00 96.56 85 LEU A O 1
ATOM 689 N N . HIS A 1 86 ? 0.826 8.859 2.477 1.00 93.44 86 HIS A N 1
ATOM 690 C CA . HIS A 1 86 ? 0.416 10.141 3.061 1.00 93.44 86 HIS A CA 1
ATOM 691 C C . HIS A 1 86 ? -0.457 10.982 2.115 1.00 93.44 86 HIS A C 1
ATOM 693 O O . HIS A 1 86 ? -0.741 12.139 2.423 1.00 93.44 86 HIS A O 1
ATOM 699 N N . ASP A 1 87 ? -0.879 10.438 0.968 1.00 92.56 87 ASP A N 1
ATOM 700 C CA . ASP A 1 87 ? -1.697 11.180 0.009 1.00 92.56 87 ASP A CA 1
ATOM 701 C C . ASP A 1 87 ? -3.042 11.613 0.619 1.00 92.56 87 ASP A C 1
ATOM 703 O O . ASP A 1 87 ? -3.659 10.901 1.417 1.00 92.56 87 ASP A O 1
ATOM 707 N N . LYS A 1 88 ? -3.518 12.799 0.230 1.00 90.94 88 LYS A N 1
ATOM 708 C CA . LYS A 1 88 ? -4.791 13.367 0.702 1.00 90.94 88 LYS A CA 1
ATOM 709 C C . LYS A 1 88 ? -5.996 12.572 0.181 1.00 90.94 88 LYS A C 1
ATOM 711 O O . LYS A 1 88 ? -7.031 12.508 0.860 1.00 90.94 88 LYS A O 1
ATOM 716 N N . GLN A 1 89 ? -5.843 11.947 -0.984 1.00 92.69 89 GLN A N 1
ATOM 717 C CA . GLN A 1 89 ? -6.899 11.265 -1.723 1.00 92.69 89 GLN A CA 1
ATOM 718 C C . GLN A 1 89 ? -6.991 9.789 -1.349 1.00 92.69 89 GLN A C 1
ATOM 720 O O . GLN A 1 89 ? -5.983 9.109 -1.141 1.00 92.69 89 GLN A O 1
ATOM 725 N N . ARG A 1 90 ? -8.228 9.316 -1.201 1.00 95.69 90 ARG A N 1
ATOM 726 C CA . ARG A 1 90 ? -8.568 7.984 -0.686 1.00 95.69 90 ARG A CA 1
ATOM 727 C C . ARG A 1 90 ? -8.007 6.883 -1.578 1.00 95.69 90 ARG A C 1
ATOM 729 O O . ARG A 1 90 ? -7.301 5.997 -1.112 1.00 95.69 90 ARG A O 1
ATOM 736 N N . GLU A 1 91 ? -8.334 6.962 -2.857 1.00 93.44 91 GLU A N 1
ATOM 737 C CA . GLU A 1 91 ? -8.015 6.026 -3.925 1.00 93.44 91 GLU A CA 1
ATOM 738 C C . GLU A 1 91 ? -6.508 5.810 -4.065 1.00 93.44 91 GLU A C 1
ATOM 740 O O . GLU A 1 91 ? -6.055 4.684 -4.251 1.00 93.44 91 GLU A O 1
ATOM 745 N N . VAL A 1 92 ? -5.719 6.865 -3.864 1.00 92.62 92 VAL A N 1
ATOM 746 C CA . VAL A 1 92 ? -4.260 6.796 -3.927 1.00 92.62 92 VAL A CA 1
ATOM 747 C C . VAL A 1 92 ? -3.695 6.018 -2.735 1.00 92.62 92 VAL A C 1
ATOM 749 O O . VAL A 1 92 ? -2.878 5.110 -2.916 1.00 92.62 92 VAL A O 1
ATOM 752 N N . ARG A 1 93 ? -4.160 6.322 -1.513 1.00 97.94 93 ARG A N 1
ATOM 753 C CA . ARG A 1 93 ? -3.764 5.569 -0.310 1.00 97.94 93 ARG A CA 1
ATOM 754 C C . ARG A 1 93 ? -4.186 4.106 -0.411 1.00 97.94 93 ARG A C 1
ATOM 756 O O . ARG A 1 93 ? -3.393 3.226 -0.083 1.00 97.94 93 ARG A O 1
ATOM 763 N N . LEU A 1 94 ? -5.398 3.851 -0.902 1.00 98.19 94 LEU A N 1
ATOM 764 C CA . LEU A 1 94 ? -5.934 2.506 -1.089 1.00 98.19 94 LEU A CA 1
ATOM 765 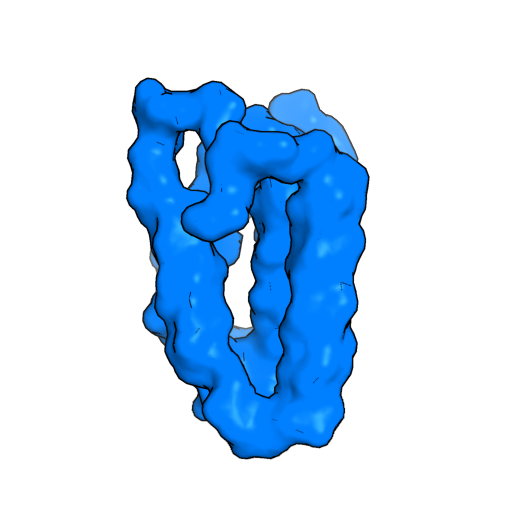C C . LEU A 1 94 ? -5.044 1.671 -2.018 1.00 98.19 94 LEU A C 1
ATOM 767 O O . LEU A 1 94 ? -4.705 0.540 -1.671 1.00 98.19 94 LEU A O 1
ATOM 771 N N . GLN A 1 95 ? -4.614 2.230 -3.155 1.00 96.75 95 GLN A N 1
ATOM 772 C CA . GLN A 1 95 ? -3.733 1.510 -4.079 1.00 96.75 95 GLN A CA 1
ATOM 773 C C . GLN A 1 95 ? -2.346 1.245 -3.494 1.00 96.75 95 GLN A C 1
ATOM 775 O O . GLN A 1 95 ? -1.805 0.158 -3.679 1.00 96.75 95 GLN A O 1
ATOM 780 N N . CYS A 1 96 ? -1.798 2.169 -2.700 1.00 97.75 96 CYS A N 1
ATOM 781 C CA . CYS A 1 96 ? -0.546 1.912 -1.983 1.00 97.75 96 CYS A CA 1
ATOM 782 C C . CYS A 1 96 ? -0.672 0.717 -1.029 1.00 97.75 96 CYS A C 1
ATOM 784 O O . CYS A 1 96 ? 0.208 -0.139 -0.987 1.00 97.75 96 CYS A O 1
ATOM 786 N N . VAL A 1 97 ? -1.769 0.644 -0.270 1.00 98.56 97 VAL A N 1
ATOM 787 C CA . VAL A 1 97 ? -2.006 -0.451 0.680 1.00 98.56 97 VAL A CA 1
ATOM 788 C C . VAL A 1 97 ? -2.170 -1.783 -0.054 1.00 98.56 97 VAL A C 1
ATOM 790 O O . VAL A 1 97 ? -1.543 -2.763 0.339 1.00 98.56 97 VAL A O 1
ATOM 793 N N . LYS A 1 98 ? -2.933 -1.823 -1.152 1.00 98.25 98 LYS A N 1
ATOM 794 C CA . LYS A 1 98 ? -3.097 -3.032 -1.978 1.00 98.25 98 LYS A CA 1
ATOM 795 C C . LYS A 1 98 ? -1.788 -3.495 -2.618 1.00 98.25 98 LYS A C 1
ATOM 797 O O . LYS A 1 98 ? -1.484 -4.687 -2.588 1.00 98.25 98 LYS A O 1
ATOM 802 N N . ALA A 1 99 ? -0.983 -2.566 -3.135 1.00 96.75 99 ALA A N 1
ATOM 803 C CA . ALA A 1 99 ? 0.347 -2.874 -3.651 1.00 96.75 99 ALA A CA 1
ATOM 804 C C . ALA A 1 99 ? 1.219 -3.527 -2.565 1.00 96.75 99 ALA A C 1
ATOM 806 O O . ALA A 1 99 ? 1.817 -4.576 -2.801 1.00 96.75 99 ALA A O 1
ATOM 807 N N . LEU A 1 100 ? 1.223 -2.969 -1.347 1.00 98.19 100 LEU A N 1
ATOM 808 C CA . LEU A 1 100 ? 1.953 -3.543 -0.214 1.00 98.19 100 LEU A CA 1
ATOM 809 C C . LEU A 1 100 ? 1.429 -4.922 0.184 1.00 98.19 100 LEU A C 1
ATOM 811 O O . LEU A 1 100 ? 2.242 -5.818 0.383 1.00 98.19 100 LEU A O 1
ATOM 815 N N . GLN A 1 101 ? 0.111 -5.138 0.249 1.00 98.12 101 GLN A N 1
ATOM 816 C CA . GLN A 1 101 ? -0.446 -6.472 0.520 1.00 98.12 101 GLN A CA 1
ATOM 817 C C . GLN A 1 101 ? 0.082 -7.491 -0.489 1.00 98.12 101 GLN A C 1
ATOM 819 O O . GLN A 1 101 ? 0.497 -8.586 -0.119 1.00 98.12 101 GLN A O 1
ATOM 824 N N . GLY A 1 102 ? 0.140 -7.098 -1.762 1.00 95.94 102 GLY A N 1
ATOM 825 C CA . GLY A 1 102 ? 0.713 -7.921 -2.808 1.00 95.94 102 GLY A CA 1
ATOM 826 C C . GLY A 1 102 ? 2.198 -8.249 -2.601 1.00 95.94 102 GLY A C 1
ATOM 827 O O . GLY A 1 102 ? 2.633 -9.310 -3.036 1.00 95.94 102 GLY A O 1
ATOM 828 N N . LEU A 1 103 ? 2.972 -7.379 -1.956 1.00 96.44 103 LEU A N 1
ATOM 829 C CA . LEU A 1 103 ? 4.387 -7.617 -1.663 1.00 96.44 103 LEU A CA 1
ATOM 830 C C . LEU A 1 103 ? 4.600 -8.430 -0.381 1.00 96.44 103 LEU A C 1
ATOM 832 O O . LEU A 1 103 ? 5.548 -9.207 -0.321 1.00 96.44 103 LEU A O 1
ATOM 836 N N . TYR A 1 104 ? 3.735 -8.304 0.626 1.00 97.19 104 TYR A N 1
ATOM 837 C CA . TYR A 1 104 ? 3.839 -9.107 1.852 1.00 97.19 104 TYR A CA 1
ATOM 838 C C . TYR A 1 104 ? 3.202 -10.492 1.733 1.00 97.19 104 TYR A C 1
ATOM 840 O O . TYR A 1 104 ? 3.571 -11.382 2.489 1.00 97.19 104 TYR A O 1
ATOM 848 N N . CYS A 1 105 ? 2.303 -10.725 0.770 1.00 95.31 105 CYS A N 1
ATOM 849 C CA . CYS A 1 105 ? 1.669 -12.037 0.607 1.00 95.31 105 CYS A CA 1
ATOM 850 C C . CYS A 1 105 ? 2.625 -13.154 0.144 1.00 95.31 105 CYS A C 1
ATOM 852 O O . CYS A 1 105 ? 2.243 -14.323 0.149 1.00 95.31 105 CYS A O 1
ATOM 854 N N . HIS A 1 106 ? 3.851 -12.825 -0.279 1.00 92.06 106 HIS A N 1
ATOM 855 C CA . HIS A 1 106 ? 4.876 -13.805 -0.637 1.00 92.06 106 HIS A CA 1
ATOM 856 C C . HIS A 1 106 ? 6.099 -13.643 0.271 1.00 92.06 106 HIS A C 1
ATOM 858 O O . HIS A 1 106 ? 6.646 -12.548 0.396 1.00 92.06 106 HIS A O 1
ATOM 864 N N . ARG A 1 107 ? 6.556 -14.746 0.883 1.00 90.44 107 ARG A N 1
ATOM 865 C CA . ARG A 1 107 ? 7.681 -14.728 1.838 1.00 90.44 107 ARG A CA 1
ATOM 866 C C . ARG A 1 107 ? 8.973 -14.189 1.216 1.00 90.44 107 ARG A C 1
ATOM 868 O O . ARG A 1 107 ? 9.673 -13.419 1.867 1.00 90.44 107 ARG A O 1
ATOM 875 N N . ASP A 1 108 ? 9.245 -14.537 -0.041 1.00 90.81 108 ASP A N 1
ATOM 876 C CA . ASP A 1 108 ? 10.460 -14.109 -0.743 1.00 90.81 108 ASP A CA 1
ATOM 877 C C . ASP A 1 108 ? 10.511 -12.587 -0.913 1.00 90.81 108 ASP A C 1
ATOM 879 O O . ASP A 1 108 ? 11.526 -11.961 -0.623 1.00 90.81 108 ASP A O 1
ATOM 883 N N . THR A 1 109 ? 9.403 -11.959 -1.318 1.00 92.75 109 THR A N 1
ATOM 884 C CA . THR A 1 109 ? 9.341 -10.497 -1.439 1.00 92.75 109 THR A CA 1
ATOM 885 C C . THR A 1 109 ? 9.310 -9.823 -0.076 1.00 92.75 109 THR A C 1
ATOM 887 O O . THR A 1 109 ? 10.010 -8.833 0.112 1.00 92.75 109 THR A O 1
ATOM 890 N N . ALA A 1 110 ? 8.572 -10.374 0.893 1.00 93.88 110 ALA A N 1
ATOM 891 C CA . ALA A 1 110 ? 8.495 -9.842 2.252 1.00 93.88 110 ALA A CA 1
ATOM 892 C C . ALA A 1 110 ? 9.873 -9.768 2.936 1.00 93.88 110 ALA A C 1
ATOM 894 O O . ALA A 1 110 ? 10.155 -8.795 3.637 1.00 93.88 110 ALA A O 1
ATOM 895 N N . ALA A 1 111 ? 10.763 -10.734 2.678 1.00 92.25 111 ALA A N 1
ATOM 896 C CA . ALA A 1 111 ? 12.131 -10.735 3.201 1.00 92.25 111 ALA A CA 1
ATOM 897 C C . ALA A 1 111 ? 12.949 -9.507 2.756 1.00 92.25 111 ALA A C 1
ATOM 899 O O . ALA A 1 111 ? 13.830 -9.050 3.481 1.00 92.25 111 ALA A O 1
ATOM 900 N N . HIS A 1 112 ? 12.630 -8.924 1.598 1.00 93.56 112 HIS A N 1
ATOM 901 C CA . HIS A 1 112 ? 13.282 -7.717 1.085 1.00 93.56 112 HIS A CA 1
ATOM 902 C C . HIS A 1 112 ? 12.645 -6.409 1.586 1.00 93.56 112 HIS A C 1
ATOM 904 O O . HIS A 1 112 ? 13.126 -5.327 1.257 1.00 93.56 112 HIS A O 1
ATOM 910 N N . MET A 1 113 ? 11.582 -6.480 2.394 1.00 95.88 113 MET A N 1
ATOM 911 C CA . MET A 1 113 ? 10.815 -5.309 2.834 1.00 95.88 113 MET A CA 1
ATOM 912 C C . MET A 1 113 ? 11.239 -4.767 4.204 1.00 95.88 113 MET A C 1
ATOM 914 O O . MET A 1 113 ? 10.696 -3.757 4.639 1.00 95.88 113 MET A O 1
ATOM 918 N N . GLU A 1 114 ? 12.199 -5.382 4.902 1.00 93.31 114 GLU A N 1
ATOM 919 C CA . GLU A 1 114 ? 12.531 -5.056 6.302 1.00 93.31 114 GLU A CA 1
ATOM 920 C C . GLU A 1 114 ? 12.833 -3.562 6.535 1.00 93.31 114 GLU A C 1
ATOM 922 O O . GLU A 1 114 ? 12.255 -2.932 7.429 1.00 93.31 114 GLU A O 1
ATOM 927 N N . LEU A 1 115 ? 13.686 -2.961 5.697 1.00 94.12 115 LEU A N 1
ATOM 928 C CA . LEU A 1 115 ? 14.038 -1.539 5.799 1.00 94.12 115 LEU A CA 1
ATOM 929 C C . LEU A 1 115 ? 12.831 -0.633 5.542 1.00 94.12 115 LEU A C 1
ATOM 931 O O . LEU A 1 115 ? 12.607 0.341 6.271 1.00 94.12 115 LEU A O 1
ATOM 935 N N . PHE A 1 116 ? 12.022 -0.974 4.537 1.00 97.12 116 PHE A N 1
ATOM 936 C CA . PHE A 1 116 ? 10.783 -0.268 4.238 1.00 97.12 116 PHE A CA 1
ATOM 937 C C . PHE A 1 116 ? 9.803 -0.350 5.417 1.00 97.12 116 PHE A C 1
ATOM 939 O O . PHE A 1 116 ? 9.308 0.683 5.876 1.00 97.12 116 PHE A O 1
ATOM 946 N N . THR A 1 117 ? 9.578 -1.553 5.955 1.00 96.75 117 THR A N 1
ATOM 947 C CA . THR A 1 117 ? 8.728 -1.806 7.124 1.00 96.75 117 THR A CA 1
ATOM 948 C C . THR A 1 117 ? 9.168 -0.962 8.301 1.00 96.75 117 THR A C 1
ATOM 950 O O . THR A 1 117 ? 8.365 -0.225 8.868 1.00 96.75 117 THR A O 1
ATOM 953 N N . SER A 1 118 ? 10.452 -1.023 8.657 1.00 96.38 118 SER A N 1
ATOM 954 C CA . SER A 1 118 ? 11.004 -0.291 9.797 1.00 96.38 118 SER A CA 1
ATOM 955 C C . SER A 1 118 ? 10.742 1.212 9.684 1.00 96.38 118 SER A C 1
ATOM 957 O O . SER A 1 118 ? 10.342 1.855 10.658 1.00 96.38 118 SER A O 1
ATOM 959 N N . ARG A 1 119 ? 10.878 1.757 8.468 1.00 97.12 119 ARG A N 1
ATOM 960 C CA . ARG A 1 119 ? 10.679 3.177 8.177 1.00 97.12 119 ARG A CA 1
ATOM 961 C C . ARG A 1 119 ? 9.211 3.607 8.200 1.00 97.12 119 ARG A C 1
ATOM 963 O O . ARG A 1 119 ? 8.911 4.682 8.716 1.00 97.12 119 ARG A O 1
ATOM 970 N N . PHE A 1 120 ? 8.306 2.818 7.623 1.00 97.56 120 PHE A N 1
ATOM 971 C CA . PHE A 1 120 ? 6.916 3.232 7.388 1.00 97.56 120 PHE A CA 1
ATOM 972 C C . PHE A 1 120 ? 5.885 2.555 8.304 1.00 97.56 120 PHE A C 1
ATOM 974 O O . PHE A 1 120 ? 4.708 2.915 8.244 1.00 97.56 120 PHE A O 1
ATOM 981 N N . LYS A 1 121 ? 6.291 1.648 9.207 1.00 96.69 121 LYS A N 1
ATOM 982 C CA . LYS A 1 121 ? 5.386 0.946 10.141 1.00 96.69 121 LYS A CA 1
ATOM 983 C C . LYS A 1 121 ? 4.465 1.881 10.911 1.00 96.69 121 LYS A C 1
ATOM 985 O O . LYS A 1 121 ? 3.267 1.637 10.972 1.00 96.69 121 LYS A O 1
ATOM 990 N N . THR A 1 122 ? 4.998 2.977 11.451 1.00 97.69 122 THR A N 1
ATOM 991 C CA . THR A 1 122 ? 4.215 3.922 12.258 1.00 97.69 122 THR A CA 1
ATOM 992 C C . THR A 1 122 ? 3.102 4.539 11.422 1.00 97.69 122 THR A C 1
ATOM 994 O O . THR A 1 122 ? 1.976 4.680 11.897 1.00 97.69 122 THR A O 1
ATOM 997 N N . ARG A 1 123 ? 3.387 4.838 10.146 1.00 97.75 123 ARG A N 1
ATOM 998 C CA . ARG A 1 123 ? 2.371 5.326 9.217 1.00 97.75 123 ARG A CA 1
ATOM 999 C C . ARG A 1 123 ? 1.327 4.250 8.928 1.00 97.75 123 ARG A C 1
ATOM 1001 O O . ARG A 1 123 ? 0.146 4.549 9.065 1.00 97.75 123 ARG A O 1
ATOM 1008 N N . MET A 1 124 ? 1.735 3.026 8.591 1.00 98.19 124 MET A N 1
ATOM 1009 C CA . MET A 1 124 ? 0.797 1.930 8.302 1.00 98.19 124 MET A CA 1
ATOM 1010 C C . MET A 1 124 ? -0.136 1.664 9.490 1.00 98.19 124 MET A C 1
ATOM 1012 O O . MET A 1 124 ? -1.347 1.671 9.322 1.00 98.19 124 MET A O 1
ATOM 1016 N N . VAL A 1 125 ? 0.398 1.561 10.710 1.00 98.25 125 VAL A N 1
ATOM 1017 C CA . VAL A 1 125 ? -0.412 1.379 11.927 1.00 98.25 125 VAL A CA 1
ATOM 1018 C C . VAL A 1 125 ? -1.379 2.546 12.149 1.00 98.25 125 VAL A C 1
ATOM 1020 O O . VAL A 1 125 ? -2.544 2.316 12.457 1.00 98.25 125 VAL A O 1
ATOM 1023 N N . SER A 1 126 ? -0.950 3.797 11.936 1.00 98.12 126 SER A N 1
ATOM 1024 C CA . SER A 1 126 ? -1.853 4.954 12.067 1.00 98.12 126 SER A CA 1
ATOM 1025 C C . SER A 1 126 ? -3.044 4.905 11.101 1.00 98.12 126 SER A C 1
ATOM 1027 O O . SER A 1 126 ? -4.107 5.432 11.416 1.00 98.12 126 SER A O 1
ATOM 1029 N N . MET A 1 127 ? -2.889 4.255 9.941 1.00 98.38 127 MET A N 1
ATOM 1030 C CA . MET A 1 127 ? -3.947 4.144 8.936 1.00 98.38 127 MET A CA 1
ATOM 1031 C C . MET A 1 127 ? -5.010 3.091 9.284 1.00 98.38 127 MET A C 1
ATOM 1033 O O . MET A 1 127 ? -6.012 3.002 8.588 1.00 98.38 127 MET A O 1
ATOM 1037 N N . VAL A 1 128 ? -4.870 2.345 10.385 1.00 98.31 128 VAL A N 1
ATOM 1038 C CA . VAL A 1 128 ? -5.999 1.577 10.953 1.00 98.31 128 VAL A CA 1
ATOM 1039 C C . VAL A 1 128 ? -7.136 2.515 11.382 1.00 98.31 128 VAL A C 1
ATOM 1041 O O . VAL A 1 128 ? -8.294 2.115 11.426 1.00 98.31 128 VAL A O 1
ATOM 1044 N N . LEU A 1 129 ? -6.811 3.781 11.656 1.00 97.56 129 LEU A N 1
ATOM 1045 C CA . LEU A 1 129 ? -7.758 4.857 11.936 1.00 97.56 129 LEU A CA 1
ATOM 1046 C C . LEU A 1 129 ? -7.842 5.846 10.763 1.00 97.56 129 LEU A C 1
ATOM 1048 O O . LEU A 1 129 ? -8.031 7.045 10.976 1.00 97.56 129 LEU A O 1
ATOM 1052 N N . ASP A 1 130 ? -7.628 5.380 9.527 1.00 98.44 130 ASP A N 1
ATOM 1053 C CA . ASP A 1 130 ? -7.801 6.237 8.354 1.00 98.44 130 ASP A CA 1
ATOM 1054 C C . ASP A 1 130 ? -9.229 6.807 8.322 1.00 98.44 130 ASP A C 1
ATOM 1056 O O . ASP A 1 130 ? -10.190 6.149 8.721 1.00 98.44 130 ASP A O 1
ATOM 1060 N N . LYS A 1 131 ? -9.361 8.053 7.851 1.00 96.44 131 LYS A N 1
ATOM 1061 C CA . LYS A 1 131 ? -10.658 8.737 7.735 1.00 96.44 131 LYS A CA 1
ATOM 1062 C C . LYS A 1 131 ? -11.630 7.966 6.830 1.00 96.44 131 LYS A C 1
ATOM 1064 O O . LYS A 1 131 ? -12.838 8.093 6.994 1.00 96.44 131 LYS A O 1
ATOM 1069 N N . GLU A 1 132 ? -11.092 7.200 5.879 1.00 98.06 132 GLU A N 1
ATOM 1070 C CA . GLU A 1 132 ? -11.855 6.377 4.948 1.00 98.06 132 GLU A CA 1
ATOM 1071 C C . GLU A 1 132 ? -11.878 4.922 5.447 1.00 98.06 132 GLU A C 1
ATOM 1073 O O . GLU A 1 132 ? -10.821 4.284 5.545 1.00 98.06 132 GLU A O 1
ATOM 1078 N N . PRO A 1 133 ? -13.058 4.361 5.761 1.00 97.44 133 PRO A N 1
ATOM 1079 C CA . PRO A 1 133 ? -13.157 3.065 6.432 1.00 97.44 133 PRO A CA 1
ATOM 1080 C C . PRO A 1 133 ? -12.653 1.900 5.575 1.00 97.44 133 PRO A C 1
ATOM 1082 O O . PRO A 1 133 ? -12.138 0.916 6.099 1.00 97.44 133 PRO A O 1
ATOM 1085 N N . ASP A 1 134 ? -12.770 1.992 4.255 1.00 97.56 134 ASP A N 1
ATOM 1086 C CA . ASP A 1 134 ? -12.288 0.958 3.346 1.00 97.56 134 ASP A CA 1
ATOM 1087 C C . ASP A 1 134 ? -10.752 0.899 3.300 1.00 97.56 134 ASP A C 1
ATOM 1089 O O . ASP A 1 134 ? -10.188 -0.193 3.273 1.00 97.56 134 ASP A O 1
ATOM 1093 N N . VAL A 1 135 ? -10.067 2.047 3.384 1.00 98.50 135 VAL A N 1
ATOM 1094 C CA . VAL A 1 135 ? -8.604 2.090 3.524 1.00 98.50 135 VAL A CA 1
ATOM 1095 C C . VAL A 1 135 ? -8.197 1.444 4.844 1.00 98.50 135 VAL A C 1
ATOM 1097 O O . VAL A 1 135 ? -7.296 0.608 4.854 1.00 98.50 135 VAL A O 1
ATOM 1100 N N . ALA A 1 136 ? -8.886 1.771 5.941 1.00 98.50 136 ALA A N 1
ATOM 1101 C CA . ALA A 1 136 ? -8.616 1.181 7.250 1.00 98.50 136 ALA A CA 1
ATOM 1102 C C . ALA A 1 136 ? -8.754 -0.353 7.243 1.00 98.50 136 ALA A C 1
ATOM 1104 O O . ALA A 1 136 ? -7.883 -1.054 7.759 1.00 98.50 136 ALA A O 1
ATOM 1105 N N . VAL A 1 137 ? -9.797 -0.889 6.599 1.00 98.56 137 VAL A N 1
ATOM 1106 C CA . VAL A 1 137 ? -9.989 -2.342 6.443 1.00 98.56 137 VAL A CA 1
ATOM 1107 C C . VAL A 1 137 ? -8.833 -2.982 5.673 1.00 98.56 137 VAL A C 1
ATOM 1109 O O . VAL A 1 137 ? -8.303 -4.008 6.102 1.00 98.56 137 VAL A O 1
ATOM 1112 N N . GLU A 1 138 ? -8.403 -2.386 4.560 1.00 98.69 138 GLU A N 1
ATOM 1113 C CA . GLU A 1 138 ? -7.266 -2.905 3.793 1.00 98.69 138 GLU A CA 1
ATOM 1114 C C . GLU A 1 138 ? -5.943 -2.811 4.568 1.00 98.69 138 GLU A C 1
ATOM 1116 O O . GLU A 1 138 ? -5.081 -3.683 4.448 1.00 98.69 138 GLU A O 1
ATOM 1121 N N . VAL A 1 139 ? -5.777 -1.800 5.418 1.00 98.69 139 VAL A N 1
ATOM 1122 C CA . VAL A 1 139 ? -4.597 -1.682 6.283 1.00 98.69 139 VAL A CA 1
ATOM 1123 C C . VAL A 1 139 ? -4.580 -2.781 7.338 1.00 98.69 139 VAL A C 1
ATOM 1125 O O . VAL A 1 139 ? -3.529 -3.367 7.575 1.00 98.69 139 VAL A O 1
ATOM 1128 N N . VAL A 1 140 ? -5.723 -3.114 7.942 1.00 98.50 140 VAL A N 1
ATOM 1129 C CA . VAL A 1 140 ? -5.800 -4.235 8.892 1.00 98.50 140 VAL A CA 1
ATOM 1130 C C . VAL A 1 140 ? -5.378 -5.538 8.214 1.00 98.50 140 VAL A C 1
ATOM 1132 O O . VAL A 1 140 ? -4.529 -6.242 8.753 1.00 98.50 140 VAL A O 1
ATOM 1135 N N . LYS A 1 141 ? -5.876 -5.815 7.000 1.00 98.44 141 LYS A N 1
ATOM 1136 C CA . LYS A 1 141 ? -5.455 -6.990 6.214 1.00 98.44 141 LYS A CA 1
ATOM 1137 C C . LYS A 1 141 ? -3.952 -6.988 5.929 1.00 98.44 141 LYS A C 1
ATOM 1139 O O . LYS A 1 141 ? -3.302 -8.017 6.082 1.00 98.44 141 LYS A O 1
ATOM 1144 N N . LEU A 1 142 ? -3.394 -5.837 5.545 1.00 98.38 142 LEU A N 1
ATOM 1145 C CA . LEU A 1 142 ? -1.955 -5.676 5.331 1.00 98.38 142 LEU A CA 1
ATOM 1146 C C . LEU A 1 142 ? -1.157 -6.018 6.594 1.00 98.38 142 LEU A C 1
ATOM 1148 O O . LEU A 1 142 ? -0.201 -6.781 6.522 1.00 98.38 142 LEU A O 1
ATOM 1152 N N . LEU A 1 143 ? -1.553 -5.480 7.749 1.00 97.88 143 LEU A N 1
ATOM 1153 C CA . LEU A 1 143 ? -0.866 -5.748 9.011 1.00 97.88 143 LEU A CA 1
ATOM 1154 C C . LEU A 1 143 ? -0.974 -7.220 9.418 1.00 97.88 143 LEU A C 1
ATOM 1156 O O . LEU A 1 143 ? -0.015 -7.748 9.969 1.00 97.88 143 LEU A O 1
ATOM 1160 N N . THR A 1 144 ? -2.088 -7.894 9.118 1.00 96.94 144 THR A N 1
ATOM 1161 C CA . THR A 1 144 ? -2.212 -9.345 9.311 1.00 96.94 144 THR A CA 1
ATOM 1162 C C . THR A 1 144 ? -1.192 -10.109 8.468 1.00 96.94 144 THR A C 1
ATOM 1164 O O . THR A 1 144 ? -0.460 -10.917 9.026 1.00 96.94 144 THR A O 1
ATOM 1167 N N . LEU A 1 145 ? -1.057 -9.790 7.174 1.00 96.38 145 LEU A N 1
ATOM 1168 C CA . LEU A 1 145 ? -0.062 -10.427 6.293 1.00 96.38 145 LEU A CA 1
ATOM 1169 C C . LEU A 1 145 ? 1.381 -10.234 6.780 1.00 96.38 145 LEU A C 1
ATOM 1171 O O . LEU A 1 145 ? 2.227 -11.089 6.559 1.00 96.38 145 LEU A O 1
ATOM 1175 N N . MET A 1 146 ? 1.680 -9.113 7.439 1.00 94.12 146 MET A N 1
ATOM 1176 C CA . MET A 1 146 ? 3.018 -8.833 7.971 1.00 94.12 146 MET A CA 1
ATOM 1177 C C . MET A 1 146 ? 3.364 -9.633 9.239 1.00 94.12 146 MET A C 1
ATOM 1179 O O . MET A 1 146 ? 4.521 -9.617 9.657 1.00 94.12 146 MET A O 1
ATOM 1183 N N . LEU A 1 147 ? 2.378 -10.264 9.884 1.00 89.44 147 LEU A N 1
ATOM 1184 C CA . LEU A 1 147 ? 2.556 -11.040 11.117 1.00 89.44 147 LEU A CA 1
ATOM 1185 C C . LEU A 1 147 ? 2.639 -12.562 10.873 1.00 89.44 147 LEU A C 1
ATOM 1187 O O . LEU A 1 147 ? 2.959 -13.289 11.814 1.00 89.44 147 LEU A O 1
ATOM 1191 N N . GLU A 1 148 ? 2.349 -13.032 9.654 1.00 77.25 148 GLU A N 1
ATOM 1192 C CA . GLU A 1 148 ? 2.367 -14.449 9.221 1.00 77.25 148 GLU A CA 1
ATOM 1193 C C . GLU A 1 148 ? 3.745 -14.920 8.694 1.00 77.25 148 GLU A C 1
ATOM 1195 O O . GLU A 1 148 ? 4.083 -16.130 8.823 1.00 77.25 148 GLU A O 1
#

Foldseek 3Di:
DPPDDDPVVVVVVVVVVVVVVVVPPPCVVVVLVVLVVLLPPPVVVVPPDDLVVLLVSLLVLLVCCLVPVVVRLDPSNLVSLLVQCPPPDDSNVQSSLVSLLSQLQDPVSLVSCVVVCVVRVVSLVVQCPPPDPSSVVSSVSSVVSNVD

pLDDT: mean 77.53, std 21.92, range [36.78, 98.69]

Radius of gyration: 15.38 Å; chains: 1; bounding box: 28×38×38 Å

Organism: NCBI:txid223781

Sequence (148 aa):
MFRHLQNSEIIQQLTEKFEEVLGGHGGCWEWGRQAALLTRLPQDSAEDVVPEIRAICMEELGTWMKSYTASFLTDGYLKYIGWTLHDKQREVRLQCVKALQGLYCHRDTAAHMELFTSRFKTRMVSMVLDKEPDVAVEVVKLLTLMLE

InterPro domains:
  IPR011989 Armadillo-like helical [G3DSA:1.25.10.10] (4-148)
  IPR016024 Armadillo-type fold [SSF48371] (9-147)
  IPR020839 Stromalin conservative domain [PF21581] (48-121)
  IPR020839 Stromalin conservative domain [PS51425] (42-127)
  IPR039662 Cohesin subunit Scc3/SA [PTHR11199] (48-148)

Secondary structure (DSSP, 8-state):
--TT--HHHHHHHHHHHHHHHHT-TT-HHHHHHHHHHHTTS-TTSTTSS-HHHHHHHHHHHHHHHHH-HHHH-SHHHHHHHHHHTT-SSHHHHHHHHHHHHHHHTSHHHHHTTHHHHHHHHHHHHHGGG-SSHHHHHHHHHHHHHTT-